Protein AF-A0A5R9GUA2-F1 (afdb_monomer_lite)

Radius of gyration: 36.14 Å; chains: 1; bounding box: 54×20×125 Å

Secondary structure (DSSP, 8-state):
-PPPP--PPP--------TTPPPTTGGGSS-HHHHHHHH---HHHHHHHHGGGHHHHHHHHHHHHHHHHHHHHHHHHHHHHHHHHHHHHHHHHH--

pLDDT: mean 76.46, std 16.64, range [36.31, 98.56]

Foldseek 3Di:
DDDDDPPDDPPPPPPPDDPPDDDPCCVVDPDVVRVCVVPNQDPVNVVVVCVVVVVVVVVVVVVVVVVVVVVVVVVVVVVVVVVVCCVPCVCVVPVD

Structure (mmCIF, N/CA/C/O backbone):
data_AF-A0A5R9GUA2-F1
#
_entry.id   AF-A0A5R9GUA2-F1
#
loop_
_atom_site.group_PDB
_atom_site.id
_atom_site.type_symbol
_atom_site.label_atom_id
_atom_site.label_alt_id
_atom_site.label_comp_id
_atom_site.label_asym_id
_atom_site.label_entity_id
_atom_site.label_seq_id
_atom_site.pdbx_PDB_ins_code
_atom_site.Cartn_x
_atom_site.Cartn_y
_atom_site.Cartn_z
_atom_site.occupancy
_atom_site.B_iso_or_equiv
_atom_site.auth_seq_id
_atom_site.auth_comp_id
_atom_site.auth_asym_id
_atom_site.auth_atom_id
_atom_site.pdbx_PDB_model_num
ATOM 1 N N . MET A 1 1 ? -28.760 7.705 87.024 1.00 36.31 1 MET A N 1
ATOM 2 C CA . MET A 1 1 ? -28.124 6.611 86.258 1.00 36.31 1 MET A CA 1
ATOM 3 C C . MET A 1 1 ? -28.752 6.577 84.873 1.00 36.31 1 MET A C 1
ATOM 5 O O . MET A 1 1 ? -29.858 6.080 84.716 1.00 36.31 1 MET A O 1
ATOM 9 N N . THR A 1 2 ? -28.106 7.224 83.908 1.00 39.94 2 THR A N 1
ATOM 10 C CA . THR A 1 2 ? -28.536 7.341 82.509 1.00 39.94 2 THR A CA 1
ATOM 11 C C . THR A 1 2 ? -28.056 6.120 81.723 1.00 39.94 2 THR A C 1
ATOM 13 O O . THR A 1 2 ? -26.879 5.772 81.776 1.00 39.94 2 THR A O 1
ATOM 16 N N . LYS A 1 3 ? -28.981 5.430 81.045 1.00 47.56 3 LYS A N 1
ATOM 17 C CA . LYS A 1 3 ? -28.691 4.264 80.198 1.00 47.56 3 LYS A CA 1
ATOM 18 C C . LYS A 1 3 ? -28.037 4.755 78.906 1.00 47.56 3 LYS A C 1
ATOM 20 O O . LYS A 1 3 ? -28.616 5.595 78.225 1.00 47.56 3 LYS A O 1
ATOM 25 N N . GLN A 1 4 ? -26.835 4.270 78.609 1.00 40.69 4 GLN A N 1
ATOM 26 C CA . GLN A 1 4 ? -26.152 4.565 77.354 1.00 40.69 4 GLN A CA 1
ATOM 27 C C . GLN A 1 4 ? -26.807 3.791 76.207 1.00 40.69 4 GLN A C 1
ATOM 29 O O . GLN A 1 4 ? -27.023 2.585 76.310 1.00 40.69 4 GLN A O 1
ATOM 34 N N . HIS A 1 5 ? -27.148 4.518 75.146 1.00 42.00 5 HIS A N 1
ATOM 35 C CA . HIS A 1 5 ? -27.586 3.982 73.865 1.00 42.00 5 HIS A CA 1
ATOM 36 C C . HIS A 1 5 ? -26.331 3.469 73.145 1.00 42.00 5 HIS A C 1
ATOM 38 O O . HIS A 1 5 ? -25.364 4.212 72.989 1.00 42.00 5 HIS A O 1
ATOM 44 N N . HIS A 1 6 ? -26.295 2.178 72.823 1.00 42.72 6 HIS A N 1
ATOM 45 C CA . HIS A 1 6 ? -25.179 1.563 72.112 1.00 42.72 6 HIS A CA 1
ATOM 46 C C . HIS A 1 6 ? -25.396 1.823 70.618 1.00 42.72 6 HIS A C 1
ATOM 48 O O . HIS A 1 6 ? -26.194 1.141 69.979 1.00 42.72 6 HIS A O 1
ATOM 54 N N . ASP A 1 7 ? -24.754 2.864 70.092 1.00 52.66 7 ASP A N 1
ATOM 55 C CA . ASP A 1 7 ? -24.750 3.167 68.662 1.00 52.66 7 ASP A CA 1
ATOM 56 C C . ASP A 1 7 ? -23.846 2.151 67.956 1.00 52.66 7 ASP A C 1
ATOM 58 O O . ASP A 1 7 ? -22.625 2.296 67.892 1.00 52.66 7 ASP A O 1
ATOM 62 N N . GLN A 1 8 ? -24.454 1.064 67.489 1.00 52.94 8 GLN A N 1
ATOM 63 C CA . GLN A 1 8 ? -23.793 0.067 66.658 1.00 52.94 8 GLN A CA 1
ATOM 64 C C . GLN A 1 8 ? -23.584 0.679 65.259 1.00 52.94 8 GLN A C 1
ATOM 66 O O . GLN A 1 8 ? -24.569 1.078 64.631 1.00 52.94 8 GLN A O 1
ATOM 71 N N . PRO A 1 9 ? -22.336 0.821 64.769 1.00 55.56 9 PRO A N 1
ATOM 72 C CA . PRO A 1 9 ? -22.089 1.366 63.439 1.00 55.56 9 PRO A CA 1
ATOM 73 C C . PRO A 1 9 ? -22.698 0.435 62.376 1.00 55.56 9 PRO A C 1
ATOM 75 O O . PRO A 1 9 ? -22.716 -0.781 62.584 1.00 55.56 9 PRO A O 1
ATOM 78 N N . PRO A 1 10 ? -23.215 0.981 61.259 1.00 58.06 10 PRO A N 1
ATOM 79 C CA . PRO A 1 10 ? -23.838 0.183 60.209 1.00 58.06 10 PRO A CA 1
ATOM 80 C C . PRO A 1 10 ? -22.847 -0.869 59.707 1.00 58.06 10 PRO A C 1
ATOM 82 O O . PRO A 1 10 ? -21.705 -0.540 59.380 1.00 58.06 10 PRO A O 1
ATOM 85 N N . GLU A 1 11 ? -23.277 -2.134 59.681 1.00 56.34 11 GLU A N 1
ATOM 86 C CA . GLU A 1 11 ? -22.507 -3.236 59.107 1.00 56.34 11 GLU A CA 1
ATOM 87 C C . GLU A 1 11 ? -22.164 -2.889 57.655 1.00 56.34 11 GLU A C 1
ATOM 89 O O . GLU A 1 11 ? -23.024 -2.858 56.776 1.00 56.34 11 GLU A O 1
ATOM 94 N N . MET A 1 12 ? -20.891 -2.578 57.412 1.00 50.88 12 MET A N 1
ATOM 95 C CA . MET A 1 12 ? -20.350 -2.458 56.067 1.00 50.88 12 MET A CA 1
ATOM 96 C C . MET A 1 12 ? -20.296 -3.872 55.504 1.00 50.88 12 MET A C 1
ATOM 98 O O . MET A 1 12 ? -19.420 -4.653 55.878 1.00 50.88 12 MET A O 1
ATOM 102 N N . SER A 1 13 ? -21.261 -4.220 54.653 1.00 56.59 13 SER A N 1
ATOM 103 C CA . SER A 1 13 ? -21.218 -5.465 53.893 1.00 56.59 13 SER A CA 1
ATOM 104 C C . SER A 1 13 ? -19.865 -5.536 53.190 1.00 56.59 13 SER A C 1
ATOM 106 O O . SER A 1 13 ? -19.519 -4.625 52.434 1.00 56.59 13 SER A O 1
ATOM 108 N N . SER A 1 14 ? -19.080 -6.574 53.474 1.00 55.50 14 SER A N 1
ATOM 109 C CA . SER A 1 14 ? -17.797 -6.812 52.825 1.00 55.50 14 SER A CA 1
ATOM 110 C C . SER A 1 14 ? -18.048 -7.079 51.346 1.00 55.50 14 SER A C 1
ATOM 112 O O . SER A 1 14 ? -18.354 -8.203 50.952 1.00 55.50 14 SER A O 1
ATOM 114 N N . VAL A 1 15 ? -17.975 -6.034 50.528 1.00 63.66 15 VAL A N 1
ATOM 115 C CA . VAL A 1 15 ? -17.916 -6.193 49.081 1.00 63.66 15 VAL A CA 1
ATOM 116 C C . VAL A 1 15 ? -16.542 -6.787 48.799 1.00 63.66 15 VAL A C 1
ATOM 118 O O . VAL A 1 15 ? -15.525 -6.107 48.945 1.00 63.66 15 VAL A O 1
ATOM 121 N N . GLU A 1 16 ? -16.497 -8.080 48.479 1.00 62.28 16 GLU A N 1
ATOM 122 C CA . GLU A 1 16 ? -15.303 -8.711 47.922 1.00 62.28 16 GLU A CA 1
ATOM 123 C C . GLU A 1 16 ? -15.045 -8.082 46.554 1.00 62.28 16 GLU A C 1
ATOM 125 O O . GLU A 1 16 ? -15.569 -8.512 45.532 1.00 62.28 16 GLU A O 1
ATOM 130 N N . HIS A 1 17 ? -14.267 -7.003 46.540 1.00 61.34 17 HIS A N 1
ATOM 131 C CA . HIS A 1 17 ? -13.845 -6.370 45.306 1.00 61.34 17 HIS A CA 1
ATOM 132 C C . HIS A 1 17 ? -12.753 -7.238 44.678 1.00 61.34 17 HIS A C 1
ATOM 134 O O . HIS A 1 17 ? -11.576 -7.143 45.033 1.00 61.34 17 HIS A O 1
ATOM 140 N N . GLN A 1 18 ? -13.143 -8.103 43.745 1.00 65.75 18 GLN A N 1
ATOM 141 C CA . GLN A 1 18 ? -12.187 -8.803 42.897 1.00 65.75 18 GLN A CA 1
ATOM 142 C C . GLN A 1 18 ? -11.647 -7.812 41.863 1.00 65.75 18 GLN A C 1
ATOM 144 O O . GLN A 1 18 ? -12.394 -7.060 41.238 1.00 65.75 18 GLN A O 1
ATOM 149 N N . TRP A 1 19 ? -10.324 -7.723 41.749 1.00 68.06 19 TRP A N 1
ATOM 150 C CA . TRP A 1 19 ? -9.692 -6.856 40.758 1.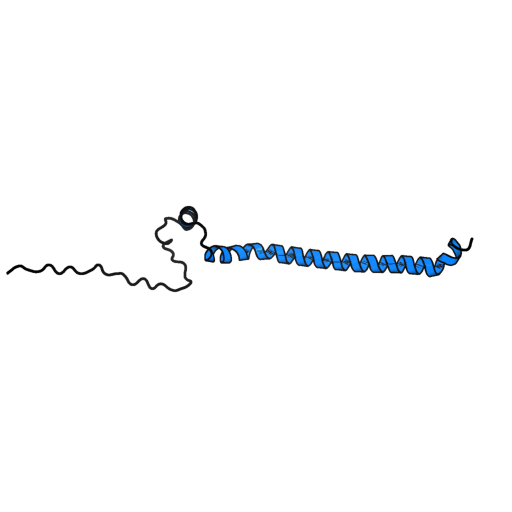00 68.06 19 TRP A CA 1
ATOM 151 C C . TRP A 1 19 ? -9.872 -7.462 39.364 1.00 68.06 19 TRP A C 1
ATOM 153 O O . TRP A 1 19 ? -9.513 -8.617 39.153 1.00 68.06 19 TRP A O 1
ATOM 163 N N . GLY A 1 20 ? -10.385 -6.671 38.418 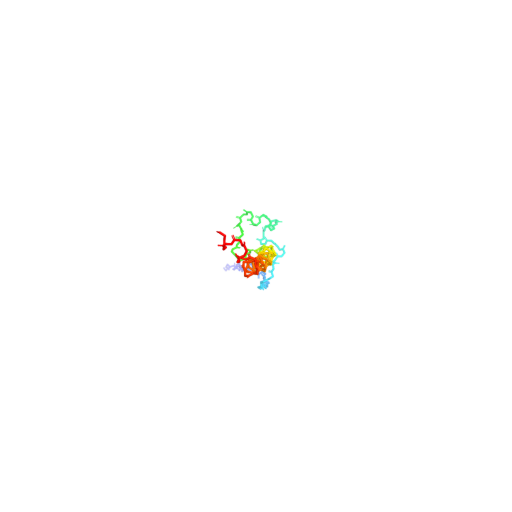1.00 65.12 20 GLY A N 1
ATOM 164 C CA . GLY A 1 20 ? -10.569 -7.079 37.019 1.00 65.12 20 GLY A CA 1
ATOM 165 C C . GLY A 1 20 ? -11.940 -7.671 36.680 1.00 65.12 20 GLY A C 1
ATOM 166 O O . GLY A 1 20 ? -12.181 -7.968 35.515 1.00 65.12 20 GLY A O 1
ATOM 167 N N . GLU A 1 21 ? -12.843 -7.810 37.652 1.00 64.31 21 GLU A N 1
ATOM 168 C CA . GLU A 1 21 ? -14.222 -8.242 37.408 1.00 64.31 21 GLU A CA 1
ATOM 169 C C . GLU A 1 21 ? -15.142 -7.019 37.371 1.00 64.31 21 GLU A C 1
ATOM 171 O O . GLU A 1 21 ? -15.132 -6.201 38.294 1.00 64.31 21 GLU A O 1
ATOM 176 N N . GLN A 1 22 ? -15.885 -6.852 36.272 1.00 69.62 22 GLN A N 1
ATOM 177 C CA . GLN A 1 22 ? -16.828 -5.747 36.129 1.00 69.62 22 GLN A CA 1
ATOM 178 C C . GLN A 1 22 ? -18.077 -6.058 36.964 1.00 69.62 22 GLN A C 1
ATOM 180 O O . GLN A 1 22 ? -18.731 -7.066 36.704 1.00 69.62 22 GLN A O 1
ATOM 185 N N . PRO A 1 23 ? -18.425 -5.226 37.958 1.00 70.88 23 PRO A N 1
ATOM 186 C CA . PRO A 1 23 ? -19.632 -5.429 38.743 1.00 70.88 23 PRO A CA 1
ATOM 187 C C . PRO A 1 23 ? -20.888 -5.281 37.875 1.00 70.88 23 PRO A C 1
ATOM 189 O O . PRO A 1 23 ? -21.049 -4.284 37.169 1.00 70.88 23 PRO A O 1
ATOM 192 N N . ASP A 1 24 ? -21.817 -6.231 37.991 1.00 73.62 24 ASP A N 1
ATOM 193 C CA . ASP A 1 24 ? -23.130 -6.175 37.325 1.00 73.62 24 ASP A CA 1
ATOM 194 C C . ASP A 1 24 ? -24.037 -5.054 37.873 1.00 73.62 24 ASP A C 1
ATOM 196 O O . ASP A 1 24 ? -25.108 -4.781 37.333 1.00 73.62 24 ASP A O 1
ATOM 200 N N . ASP A 1 25 ? -23.633 -4.395 38.963 1.00 74.31 25 ASP A N 1
ATOM 201 C CA . ASP A 1 25 ? -24.403 -3.346 39.635 1.00 74.31 25 ASP A CA 1
ATOM 202 C C . ASP A 1 25 ? -24.242 -1.949 39.005 1.00 74.31 25 ASP A C 1
ATOM 204 O O . ASP A 1 25 ? -24.728 -0.954 39.559 1.00 74.31 25 ASP A O 1
ATOM 208 N N . HIS A 1 26 ? -23.558 -1.868 37.855 1.00 74.44 26 HIS A N 1
ATOM 209 C CA . HIS A 1 26 ? -23.297 -0.642 37.098 1.00 74.44 26 HIS A CA 1
ATOM 210 C C . HIS A 1 26 ? -22.773 0.510 37.969 1.00 74.44 26 HIS A C 1
ATOM 212 O O . HIS A 1 26 ? -23.006 1.677 37.652 1.00 74.44 26 HIS A O 1
ATOM 218 N N . PHE A 1 27 ? -22.096 0.222 39.089 1.00 73.31 27 PHE A N 1
ATOM 219 C CA . PHE A 1 27 ? -21.593 1.217 40.044 1.00 73.31 27 PHE A CA 1
ATOM 220 C C . PHE A 1 27 ? -22.662 2.212 40.543 1.00 73.31 27 PHE A C 1
ATOM 222 O O . PHE A 1 27 ? -22.354 3.378 40.827 1.00 73.31 27 PHE A O 1
ATOM 229 N N . GLY A 1 28 ? -23.924 1.772 40.622 1.00 78.19 28 GLY A N 1
ATOM 230 C CA . GLY A 1 28 ? -25.063 2.591 41.046 1.00 78.19 28 GLY A CA 1
ATOM 231 C C . GLY A 1 28 ? -25.721 3.428 39.940 1.00 78.19 28 GLY A C 1
ATOM 232 O O . GLY A 1 28 ? -26.516 4.318 40.253 1.00 78.19 28 GLY A O 1
ATOM 233 N N . TYR A 1 29 ? -25.408 3.169 38.668 1.00 77.81 29 TYR A N 1
ATOM 234 C CA . TYR A 1 29 ? -26.110 3.738 37.509 1.00 77.81 29 TYR A CA 1
ATOM 235 C C . TYR A 1 29 ? -27.198 2.789 36.992 1.00 77.81 29 TYR A C 1
ATOM 237 O O . TYR A 1 29 ? -27.171 1.594 37.270 1.00 77.81 29 TYR A O 1
ATOM 245 N N . ALA A 1 30 ? -28.172 3.299 36.229 1.00 82.25 30 ALA A N 1
ATOM 246 C CA . ALA A 1 30 ? -29.202 2.439 35.642 1.00 82.25 30 ALA A CA 1
ATOM 247 C C . ALA A 1 30 ? -28.663 1.598 34.471 1.00 82.25 30 ALA A C 1
ATOM 249 O O . ALA A 1 30 ? -29.259 0.579 34.125 1.00 82.25 30 ALA A O 1
ATOM 250 N N . SER A 1 31 ? -27.561 2.034 33.852 1.00 82.69 31 SER A N 1
ATOM 251 C CA . SER A 1 31 ? -26.851 1.311 32.797 1.00 82.69 31 SER A CA 1
ATOM 252 C C . SER A 1 31 ? -25.402 1.788 32.647 1.00 82.69 31 SER A C 1
ATOM 254 O O . SER A 1 31 ? -25.055 2.913 33.025 1.00 82.69 31 SER A O 1
ATOM 256 N N . GLU A 1 32 ? -24.565 0.962 32.010 1.00 78.88 32 GLU A N 1
ATOM 257 C CA . GLU A 1 32 ? -23.207 1.352 31.596 1.00 78.88 32 GLU A CA 1
ATOM 258 C C . GLU A 1 32 ? -23.198 2.592 30.690 1.00 78.88 32 GLU A C 1
ATOM 260 O O . GLU A 1 32 ? -22.306 3.432 30.791 1.00 78.88 32 GLU A O 1
ATOM 265 N N . ASP A 1 33 ? -24.204 2.748 29.829 1.00 79.19 33 ASP A N 1
ATOM 266 C CA . ASP A 1 33 ? -24.296 3.899 28.927 1.00 79.19 33 ASP A CA 1
ATOM 267 C C . ASP A 1 33 ? -24.580 5.197 29.690 1.00 79.19 33 ASP A C 1
ATOM 269 O O . ASP A 1 33 ? -24.002 6.241 29.382 1.00 79.19 33 ASP A O 1
ATOM 273 N N . GLU A 1 34 ? -25.417 5.140 30.731 1.00 81.00 34 GLU A N 1
ATOM 274 C CA . GLU A 1 34 ? -25.644 6.280 31.620 1.00 81.00 34 GLU A CA 1
ATOM 275 C C . GLU A 1 34 ? -24.367 6.640 32.393 1.00 81.00 34 GLU A C 1
ATOM 277 O O . GLU A 1 34 ? -24.032 7.824 32.523 1.00 81.00 34 GLU A O 1
ATOM 282 N N . ARG A 1 35 ? -23.624 5.628 32.866 1.00 83.94 35 ARG A N 1
ATOM 283 C CA . ARG A 1 35 ? -22.332 5.816 33.537 1.00 83.94 35 ARG A CA 1
ATOM 284 C C . ARG A 1 35 ? -21.337 6.517 32.615 1.00 83.94 35 ARG A C 1
ATOM 286 O O . ARG A 1 35 ? -20.787 7.547 33.008 1.00 83.94 35 ARG A O 1
ATOM 293 N N . ARG A 1 36 ? -21.151 6.020 31.387 1.00 80.00 36 ARG A N 1
ATOM 294 C CA . ARG A 1 36 ? -20.253 6.618 30.381 1.00 80.00 36 ARG A CA 1
ATOM 295 C C . ARG A 1 36 ? -20.677 8.028 29.995 1.00 80.00 36 ARG A C 1
ATOM 297 O O . ARG A 1 36 ? -19.828 8.901 29.863 1.00 80.00 36 ARG A O 1
ATOM 304 N N . ALA A 1 37 ? -21.976 8.286 29.860 1.00 80.25 37 ALA A N 1
ATOM 305 C CA . ALA A 1 37 ? -22.472 9.621 29.534 1.00 80.25 37 ALA A CA 1
ATOM 306 C C . ALA A 1 37 ? -22.218 10.636 30.664 1.00 80.25 37 ALA A C 1
ATOM 308 O O . ALA A 1 37 ? -21.964 11.808 30.391 1.00 80.25 37 ALA A O 1
ATOM 309 N N . LYS A 1 38 ? -22.282 10.202 31.931 1.00 80.75 38 LYS A N 1
ATOM 310 C CA . LYS A 1 38 ? -22.088 11.076 33.100 1.00 80.75 38 LYS A CA 1
ATOM 311 C C . LYS A 1 38 ? -20.628 11.230 33.529 1.00 80.75 38 LYS A C 1
ATOM 313 O O . LYS A 1 38 ? -20.256 12.319 33.958 1.00 80.75 38 LYS A O 1
ATOM 318 N N . ARG A 1 39 ? -19.823 10.164 33.469 1.00 78.00 39 ARG A N 1
ATOM 319 C CA . ARG A 1 39 ? -18.414 10.156 33.914 1.00 78.00 39 ARG A CA 1
ATOM 320 C C . ARG A 1 39 ? -17.399 10.225 32.774 1.00 78.00 39 ARG A C 1
ATOM 322 O O . ARG A 1 39 ? -16.246 10.549 33.033 1.00 78.00 39 ARG A O 1
ATOM 329 N N . GLY A 1 40 ? -17.818 9.986 31.534 1.00 73.81 40 GLY A N 1
ATOM 330 C CA . GLY A 1 40 ? -16.907 9.789 30.411 1.00 73.81 40 GLY A CA 1
ATOM 331 C C . GLY A 1 40 ? -16.320 8.377 30.387 1.00 73.81 40 GLY A C 1
ATOM 332 O O . GLY A 1 40 ? -16.631 7.538 31.233 1.00 73.81 40 GLY A O 1
ATOM 333 N N . LEU A 1 41 ? -15.485 8.119 29.381 1.00 75.38 41 LEU A N 1
ATOM 334 C CA . LEU A 1 41 ? -14.695 6.896 29.281 1.00 75.38 41 LEU A CA 1
ATOM 335 C C . LEU A 1 41 ? -13.425 7.086 30.117 1.00 75.38 41 LEU A C 1
ATOM 337 O O . LEU A 1 41 ? -12.659 8.010 29.848 1.00 75.38 41 LEU A O 1
ATOM 341 N N . GLU A 1 42 ? -13.221 6.260 31.143 1.00 72.25 42 GLU A N 1
ATOM 342 C CA . GLU A 1 42 ? -11.975 6.300 31.916 1.00 72.25 42 GLU A CA 1
ATOM 343 C C . GLU A 1 42 ? -10.804 5.815 31.044 1.00 72.25 42 GLU A C 1
ATOM 345 O O . GLU A 1 42 ? -10.985 4.939 30.197 1.00 72.25 42 GLU A O 1
ATOM 350 N N . ASP A 1 43 ? -9.599 6.362 31.250 1.00 70.12 43 ASP A N 1
ATOM 351 C CA . ASP A 1 43 ? -8.408 6.074 30.424 1.00 70.12 43 ASP A CA 1
ATOM 352 C C . ASP A 1 43 ? -8.124 4.570 30.270 1.00 70.12 43 ASP A C 1
ATOM 354 O O . ASP A 1 43 ? -7.657 4.123 29.224 1.00 70.12 43 ASP A O 1
ATOM 358 N N . TRP A 1 44 ? -8.453 3.769 31.283 1.00 72.00 44 TRP A N 1
ATOM 359 C CA . TRP A 1 44 ? -8.318 2.314 31.235 1.00 72.00 44 TRP A CA 1
ATOM 360 C C . TRP A 1 44 ? -9.372 1.633 30.352 1.00 72.00 44 TRP A C 1
ATOM 362 O O . TRP A 1 44 ? -9.045 0.708 29.615 1.00 72.00 44 TRP A O 1
ATOM 372 N N . GLU A 1 45 ? -10.614 2.120 30.354 1.00 69.62 45 GLU A N 1
ATOM 373 C CA . GLU A 1 45 ? -11.695 1.600 29.503 1.00 69.62 45 GLU A CA 1
ATOM 374 C C . GLU A 1 45 ? -11.473 1.974 28.023 1.00 69.62 45 GLU A C 1
ATOM 376 O O . GLU A 1 45 ? -11.874 1.247 27.114 1.00 69.62 45 GLU A O 1
ATOM 381 N N . MET A 1 46 ? -10.769 3.082 27.772 1.00 71.12 46 MET A N 1
ATOM 382 C CA . MET A 1 46 ? -10.362 3.511 26.433 1.00 71.12 46 MET A CA 1
ATOM 383 C C . MET A 1 46 ? -9.390 2.530 25.771 1.00 71.12 46 MET A C 1
ATOM 385 O O . MET A 1 46 ? -9.538 2.231 24.587 1.00 71.12 46 MET A O 1
ATOM 389 N N . VAL A 1 47 ? -8.424 2.001 26.526 1.00 69.88 47 VAL A N 1
ATOM 390 C CA . VAL A 1 47 ? -7.447 1.024 26.018 1.00 69.88 47 VAL A CA 1
ATOM 391 C C . VAL A 1 47 ? -8.130 -0.284 25.609 1.00 69.88 47 VAL A C 1
ATOM 393 O O . VAL A 1 47 ? -7.821 -0.821 24.547 1.00 69.88 47 VAL A O 1
ATOM 396 N N . GLU A 1 48 ? -9.095 -0.761 26.398 1.00 68.06 48 GLU A N 1
ATOM 397 C CA . GLU A 1 48 ? -9.847 -1.992 26.115 1.00 68.06 48 GLU A CA 1
ATOM 398 C C . GLU A 1 48 ? -10.630 -1.880 24.790 1.00 68.06 48 GLU A C 1
ATOM 400 O O . GLU A 1 48 ? -10.599 -2.780 23.944 1.00 68.06 48 GLU A O 1
ATOM 405 N N . GLN A 1 49 ? -11.261 -0.722 24.557 1.00 66.94 49 GLN A N 1
ATOM 406 C CA . GLN A 1 49 ? -12.043 -0.450 23.345 1.00 66.94 49 GLN A CA 1
ATOM 407 C C . GLN A 1 49 ? -11.184 -0.177 22.097 1.00 66.94 49 GLN A C 1
ATOM 409 O O . GLN A 1 49 ? -11.662 -0.342 20.974 1.00 66.94 49 GLN A O 1
ATOM 414 N N . MET A 1 50 ? -9.908 0.201 22.243 1.00 63.09 50 MET A N 1
ATOM 415 C CA . MET A 1 50 ? -9.013 0.412 21.093 1.00 63.09 50 MET A CA 1
ATOM 416 C C . MET A 1 50 ? -8.679 -0.883 20.336 1.00 63.09 50 MET A C 1
ATOM 418 O O . MET A 1 50 ? -8.319 -0.813 19.157 1.00 63.09 50 MET A O 1
ATOM 422 N N . SER A 1 51 ? -8.830 -2.051 20.967 1.00 60.81 51 SER A N 1
ATOM 423 C CA . SER A 1 51 ? -8.537 -3.356 20.354 1.00 60.81 51 SER A CA 1
ATOM 424 C C . SER A 1 51 ? -9.379 -3.642 19.098 1.00 60.81 51 SER A C 1
ATOM 426 O O . SER A 1 51 ? -8.895 -4.262 18.147 1.00 60.81 51 SER A O 1
ATOM 428 N N . GLU A 1 52 ? -10.602 -3.108 19.010 1.00 60.56 52 GLU A N 1
ATOM 429 C CA . GLU A 1 52 ? -11.470 -3.282 17.837 1.00 60.56 52 GLU A CA 1
ATOM 430 C C . GLU A 1 52 ? -10.913 -2.592 16.575 1.00 60.56 52 GLU A C 1
ATOM 432 O O . GLU A 1 52 ? -11.145 -3.040 15.446 1.00 60.56 52 GLU A O 1
ATOM 437 N N . HIS A 1 53 ? -10.119 -1.528 16.743 1.00 60.34 53 HIS A N 1
ATOM 438 C CA . HIS A 1 53 ? -9.545 -0.755 15.637 1.00 60.34 53 HIS A CA 1
ATOM 439 C C . HIS A 1 53 ? -8.281 -1.379 15.021 1.00 60.34 53 HIS A C 1
ATOM 441 O O . HIS A 1 53 ? -7.837 -0.960 13.948 1.00 60.34 53 HIS A O 1
ATOM 447 N N . GLU A 1 54 ? -7.708 -2.405 15.651 1.00 62.31 54 GLU A N 1
ATOM 448 C CA . GLU A 1 54 ? -6.444 -3.018 15.229 1.00 62.31 54 GLU A CA 1
ATOM 449 C C . GLU A 1 54 ? -6.583 -3.849 13.937 1.00 62.31 54 GLU A C 1
ATOM 451 O O . GLU A 1 54 ? -5.673 -3.911 13.099 1.00 62.31 54 GLU A O 1
ATOM 456 N N . SER A 1 55 ? -7.762 -4.440 13.717 1.00 63.41 55 SER A N 1
ATOM 457 C CA . SER A 1 55 ? -8.016 -5.366 12.604 1.00 63.41 55 SER A CA 1
ATOM 458 C C . SER A 1 55 ? -7.789 -4.733 11.221 1.00 63.41 55 SER A C 1
ATOM 460 O O . SER A 1 55 ? -7.151 -5.343 10.352 1.00 63.41 55 SER A O 1
ATOM 462 N N . ASN A 1 56 ? -8.216 -3.480 11.032 1.00 74.50 56 ASN A N 1
ATOM 463 C CA . ASN A 1 56 ? -8.088 -2.753 9.765 1.00 74.50 56 ASN A CA 1
ATOM 464 C C . ASN A 1 56 ? -6.642 -2.351 9.444 1.00 74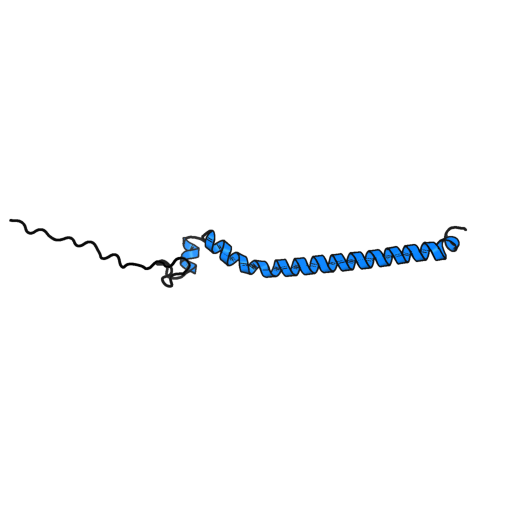.50 56 ASN A C 1
ATOM 466 O O . ASN A 1 56 ? -6.242 -2.352 8.274 1.00 74.50 56 ASN A O 1
ATOM 470 N N . LEU A 1 57 ? -5.828 -2.065 10.464 1.00 81.44 57 LEU A N 1
ATOM 471 C CA . LEU A 1 57 ? -4.440 -1.639 10.278 1.00 81.44 57 LEU A CA 1
ATOM 472 C C . LEU A 1 57 ? -3.591 -2.767 9.671 1.00 81.44 57 LEU A C 1
ATOM 474 O O . LEU A 1 57 ? -2.829 -2.559 8.723 1.00 81.44 57 LEU A O 1
ATOM 478 N N . SER A 1 58 ? -3.784 -3.995 10.163 1.00 84.44 58 SER A N 1
ATOM 479 C CA . SER A 1 58 ? -3.072 -5.181 9.674 1.00 84.44 58 SER A CA 1
ATOM 480 C C . SER A 1 58 ? -3.393 -5.513 8.207 1.00 84.44 58 SER A C 1
ATOM 482 O O . SER A 1 58 ? -2.540 -6.002 7.461 1.00 84.44 58 SER A O 1
ATOM 484 N N . ALA A 1 59 ? -4.632 -5.272 7.769 1.00 88.88 59 ALA A N 1
ATOM 485 C CA . ALA A 1 59 ? -5.067 -5.514 6.397 1.00 88.88 59 ALA A CA 1
ATOM 486 C C . ALA A 1 59 ? -4.489 -4.466 5.435 1.00 88.88 59 ALA A C 1
ATOM 488 O O . ALA A 1 59 ? -3.986 -4.813 4.360 1.00 88.88 59 ALA A O 1
ATOM 489 N N . TRP A 1 60 ? -4.490 -3.197 5.848 1.00 92.06 60 TRP A N 1
ATOM 490 C CA . TRP A 1 60 ? -3.902 -2.107 5.074 1.00 92.06 60 TRP A CA 1
ATOM 491 C C . TRP A 1 60 ? -2.395 -2.305 4.867 1.00 92.06 60 TRP A C 1
ATOM 493 O O . TRP A 1 60 ? -1.918 -2.239 3.733 1.00 92.06 60 TRP A O 1
ATOM 503 N N . LEU A 1 61 ? -1.661 -2.663 5.928 1.00 92.56 61 LEU A N 1
ATOM 504 C CA . LEU A 1 61 ? -0.221 -2.935 5.853 1.00 92.56 61 LEU A CA 1
ATOM 505 C C . LEU A 1 61 ? 0.105 -4.082 4.891 1.00 92.56 61 LEU A C 1
ATOM 507 O O . LEU A 1 61 ? 0.972 -3.937 4.028 1.00 92.56 61 LEU A O 1
ATOM 511 N N . ARG A 1 62 ? -0.614 -5.208 4.989 1.00 93.75 62 ARG A N 1
ATOM 512 C CA . ARG A 1 62 ? -0.426 -6.350 4.075 1.00 93.75 62 ARG A CA 1
ATOM 513 C C . ARG A 1 62 ? -0.641 -5.950 2.617 1.00 93.75 62 ARG A C 1
ATOM 515 O O . ARG A 1 62 ? 0.146 -6.333 1.752 1.00 93.75 62 ARG A O 1
ATOM 522 N N . THR A 1 63 ? -1.666 -5.142 2.358 1.00 95.88 63 THR A N 1
ATOM 523 C CA . THR A 1 63 ? -1.981 -4.650 1.012 1.00 95.88 63 THR A CA 1
ATOM 524 C C . THR A 1 63 ? -0.888 -3.721 0.485 1.00 95.88 63 THR A C 1
ATOM 526 O O . THR A 1 63 ? -0.428 -3.893 -0.643 1.00 95.88 63 THR A O 1
ATOM 529 N N . ALA A 1 64 ? -0.418 -2.779 1.307 1.00 96.50 64 ALA A N 1
ATOM 530 C CA . ALA A 1 64 ? 0.629 -1.833 0.930 1.00 96.50 64 ALA A CA 1
ATOM 531 C C . ALA A 1 64 ? 1.957 -2.536 0.596 1.00 96.50 64 ALA A C 1
ATOM 533 O O . ALA A 1 64 ? 2.576 -2.251 -0.434 1.00 96.50 64 ALA A O 1
ATOM 534 N N . VAL A 1 65 ? 2.374 -3.497 1.425 1.00 97.38 65 VAL A N 1
ATOM 535 C CA . VAL A 1 65 ? 3.600 -4.278 1.196 1.00 97.38 65 VAL A CA 1
ATOM 536 C C . VAL A 1 65 ? 3.480 -5.114 -0.078 1.00 97.38 65 VAL A C 1
ATOM 538 O O . VAL A 1 65 ? 4.394 -5.107 -0.904 1.00 97.38 65 VAL A O 1
ATOM 541 N N . GLY A 1 66 ? 2.339 -5.785 -0.273 1.00 97.81 66 GLY A N 1
ATOM 542 C CA . GLY A 1 66 ? 2.076 -6.580 -1.471 1.00 97.81 66 GLY A CA 1
ATOM 543 C C . GLY A 1 66 ? 2.131 -5.744 -2.750 1.00 97.81 66 GLY A C 1
ATOM 544 O O . GLY A 1 66 ? 2.843 -6.099 -3.689 1.00 97.81 66 GLY A O 1
ATOM 545 N N . ALA A 1 67 ? 1.450 -4.595 -2.767 1.00 97.94 67 ALA A N 1
ATOM 546 C CA . ALA A 1 67 ? 1.456 -3.682 -3.908 1.00 97.94 67 ALA A CA 1
ATOM 547 C C . ALA A 1 67 ? 2.868 -3.163 -4.225 1.00 97.94 67 ALA A C 1
ATOM 549 O O . ALA A 1 67 ? 3.275 -3.134 -5.388 1.00 97.94 67 ALA A O 1
ATOM 550 N N . THR A 1 68 ? 3.641 -2.816 -3.193 1.00 98.25 68 THR A N 1
ATOM 551 C CA . THR A 1 68 ? 5.020 -2.332 -3.351 1.00 98.25 68 THR A CA 1
ATOM 552 C C . THR A 1 68 ? 5.927 -3.410 -3.948 1.00 98.25 68 THR A C 1
ATOM 554 O O . THR A 1 68 ? 6.667 -3.137 -4.891 1.00 98.25 68 THR A O 1
ATOM 557 N N . MET A 1 69 ? 5.837 -4.651 -3.458 1.00 98.38 69 MET A N 1
ATOM 558 C CA . MET A 1 69 ? 6.613 -5.782 -3.983 1.00 98.38 69 MET A CA 1
ATOM 559 C C . MET A 1 69 ? 6.302 -6.061 -5.455 1.00 98.38 69 MET A C 1
ATOM 561 O O . MET A 1 69 ? 7.220 -6.202 -6.263 1.00 98.38 69 MET A O 1
ATOM 565 N N . VAL A 1 70 ? 5.019 -6.078 -5.826 1.00 98.38 70 VAL A N 1
ATOM 566 C CA . VAL A 1 70 ? 4.606 -6.254 -7.226 1.00 98.38 70 VAL A CA 1
ATOM 567 C C . VAL A 1 70 ? 5.139 -5.114 -8.095 1.00 98.38 70 VAL A C 1
ATOM 569 O O . VAL A 1 70 ? 5.697 -5.372 -9.161 1.00 98.38 70 VAL A O 1
ATOM 572 N N . GLY 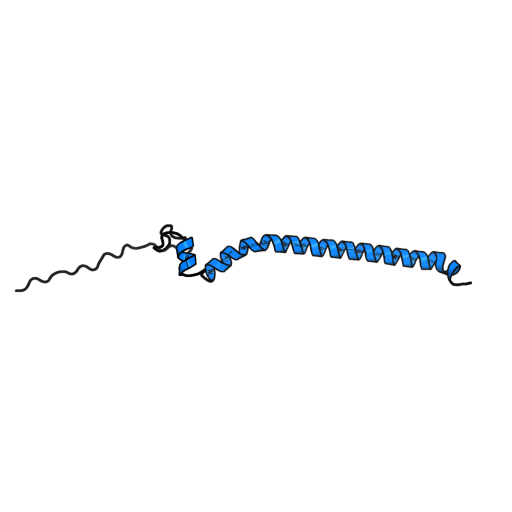A 1 71 ? 5.039 -3.867 -7.627 1.00 98.50 71 GLY A N 1
ATOM 573 C CA . GLY A 1 71 ? 5.570 -2.702 -8.336 1.00 98.50 71 GLY A CA 1
ATOM 574 C C . GLY A 1 71 ? 7.073 -2.802 -8.608 1.00 98.50 71 GLY A C 1
ATOM 575 O O . GLY A 1 71 ? 7.508 -2.546 -9.731 1.00 98.50 71 GLY A O 1
ATOM 576 N N . ILE A 1 72 ? 7.860 -3.243 -7.622 1.00 98.56 72 ILE A N 1
ATOM 577 C CA . ILE A 1 72 ? 9.309 -3.450 -7.773 1.00 98.56 72 ILE A CA 1
ATOM 578 C C . ILE A 1 72 ? 9.602 -4.521 -8.830 1.00 98.56 72 ILE A C 1
ATOM 580 O O . ILE A 1 72 ? 10.437 -4.302 -9.706 1.00 98.56 72 ILE A O 1
ATOM 584 N N . VAL A 1 73 ? 8.905 -5.660 -8.788 1.00 98.50 73 VAL A N 1
ATOM 585 C CA . VAL A 1 73 ? 9.110 -6.746 -9.762 1.00 98.50 73 VAL A CA 1
ATOM 586 C C . VAL A 1 73 ? 8.788 -6.277 -11.180 1.00 98.50 73 VAL A C 1
ATOM 588 O O . VAL A 1 73 ? 9.582 -6.500 -12.096 1.00 98.50 73 VAL A O 1
ATOM 591 N N . VAL A 1 74 ? 7.664 -5.580 -11.363 1.00 98.44 74 VAL A N 1
ATOM 592 C CA . VAL A 1 74 ? 7.268 -5.021 -12.663 1.00 98.44 74 VAL A CA 1
ATOM 593 C C . VAL A 1 74 ? 8.304 -4.013 -13.160 1.00 98.44 74 VAL A C 1
ATOM 595 O O . VAL A 1 74 ? 8.704 -4.068 -14.322 1.00 98.44 74 VAL A O 1
ATOM 598 N N . PHE A 1 75 ? 8.789 -3.130 -12.286 1.00 98.44 75 PHE A N 1
ATOM 599 C CA . PHE A 1 75 ? 9.821 -2.159 -12.638 1.00 98.44 75 PHE A CA 1
ATOM 600 C C . PHE A 1 75 ? 11.116 -2.838 -13.100 1.00 98.44 75 PHE A C 1
ATOM 602 O O . PHE A 1 75 ? 11.658 -2.476 -14.143 1.00 98.44 75 PHE A O 1
ATOM 609 N N . ILE A 1 76 ? 11.582 -3.860 -12.373 1.00 98.44 76 ILE A N 1
ATOM 610 C CA . ILE A 1 76 ? 12.781 -4.626 -12.741 1.00 98.44 76 ILE A CA 1
ATOM 611 C C . ILE A 1 76 ? 12.590 -5.313 -14.098 1.00 98.44 76 ILE A C 1
ATOM 613 O O . ILE A 1 76 ? 13.485 -5.248 -14.940 1.00 98.44 76 ILE A O 1
ATOM 617 N N . MET A 1 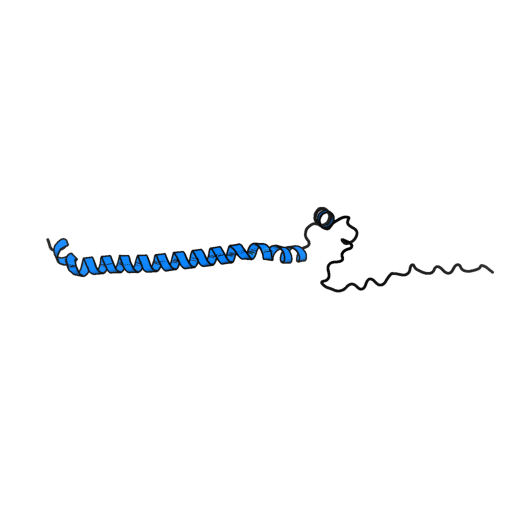77 ? 11.430 -5.931 -14.345 1.00 98.12 77 MET A N 1
ATOM 618 C CA . MET A 1 77 ? 11.139 -6.568 -15.634 1.00 98.12 77 MET A CA 1
ATOM 619 C C . MET A 1 77 ? 11.154 -5.568 -16.793 1.00 98.12 77 MET A C 1
ATOM 621 O O . MET A 1 77 ? 11.743 -5.853 -17.835 1.00 98.12 77 MET A O 1
ATOM 625 N N . LEU A 1 78 ? 10.551 -4.389 -16.618 1.00 98.19 78 LEU A N 1
ATOM 626 C CA . LEU A 1 78 ? 10.553 -3.344 -17.643 1.00 98.19 78 LEU A CA 1
ATOM 627 C C . LEU A 1 78 ? 11.964 -2.807 -17.889 1.00 98.19 78 LEU A C 1
ATOM 629 O O . LEU A 1 78 ? 12.379 -2.694 -19.041 1.00 98.19 78 LEU A O 1
ATOM 633 N N . ALA A 1 79 ? 12.722 -2.533 -16.825 1.00 97.75 79 ALA A N 1
ATOM 634 C CA . ALA A 1 79 ? 14.106 -2.085 -16.930 1.00 97.75 79 ALA A CA 1
ATOM 635 C C . ALA A 1 79 ? 14.973 -3.115 -17.670 1.00 97.75 79 ALA A C 1
ATOM 6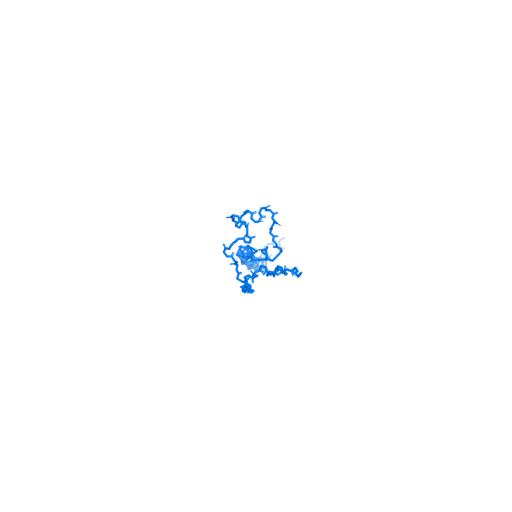37 O O . ALA A 1 79 ? 15.735 -2.751 -18.566 1.00 97.75 79 ALA A O 1
ATOM 638 N N . TYR A 1 80 ? 14.812 -4.402 -17.353 1.00 97.62 80 TYR A N 1
ATOM 639 C CA . TYR A 1 80 ? 15.509 -5.482 -18.046 1.00 97.62 80 TYR A CA 1
ATOM 640 C C . TYR A 1 80 ? 15.088 -5.593 -19.516 1.00 97.62 80 TYR A C 1
ATOM 642 O O . TYR A 1 80 ? 15.942 -5.758 -20.385 1.00 97.62 80 TYR A O 1
ATOM 650 N N . GLY A 1 81 ? 13.796 -5.447 -19.818 1.00 96.25 81 GLY A N 1
ATOM 651 C CA . GLY A 1 81 ? 13.287 -5.444 -21.191 1.00 96.25 81 GLY A CA 1
ATOM 652 C C . GLY A 1 81 ? 13.869 -4.305 -22.030 1.00 96.25 81 GLY A C 1
ATOM 653 O O . GLY A 1 81 ? 14.333 -4.535 -23.147 1.00 96.25 81 GLY A O 1
ATOM 654 N N . VAL A 1 82 ? 13.923 -3.092 -21.472 1.00 95.81 82 VAL A N 1
ATOM 655 C CA . VAL A 1 82 ? 14.561 -1.933 -22.116 1.00 95.81 82 VAL A CA 1
ATOM 656 C C . VAL A 1 82 ? 16.057 -2.174 -22.309 1.00 95.81 82 VAL A C 1
ATOM 658 O O . VAL A 1 82 ? 16.576 -1.945 -23.399 1.00 95.81 82 VAL A O 1
ATOM 661 N N . TYR A 1 83 ? 16.748 -2.679 -21.284 1.00 96.12 83 TYR A N 1
ATOM 662 C CA . TYR A 1 83 ? 18.167 -3.021 -21.370 1.00 96.12 83 TYR A CA 1
ATOM 663 C C . TYR A 1 83 ? 18.445 -4.040 -22.484 1.00 96.12 83 TYR A C 1
ATOM 665 O O . TYR A 1 83 ? 19.322 -3.820 -23.321 1.00 96.12 83 TYR A O 1
ATOM 673 N N . TYR A 1 84 ? 17.669 -5.124 -22.538 1.00 95.50 84 TYR A N 1
ATOM 674 C CA . TYR A 1 84 ? 17.796 -6.158 -23.561 1.00 95.50 84 TYR A CA 1
ATOM 675 C C . TYR A 1 84 ? 17.555 -5.596 -24.967 1.00 95.50 84 TYR A C 1
ATOM 677 O O . TYR A 1 84 ? 18.335 -5.854 -25.885 1.00 95.50 84 TYR A O 1
ATOM 685 N N . PHE A 1 85 ? 16.511 -4.778 -25.127 1.00 93.12 85 PHE A N 1
ATOM 686 C CA . PHE A 1 85 ? 16.198 -4.124 -26.394 1.00 93.12 85 PHE A CA 1
ATOM 687 C C . PHE A 1 85 ? 17.342 -3.220 -26.872 1.00 93.12 85 PHE A C 1
ATOM 689 O O . PHE A 1 85 ? 17.768 -3.324 -28.022 1.00 93.12 85 PHE A O 1
ATOM 696 N N . LEU A 1 86 ? 17.879 -2.373 -25.989 1.00 93.00 86 LEU A N 1
ATOM 697 C CA . LEU A 1 86 ? 18.995 -1.481 -26.310 1.00 93.00 86 LEU A CA 1
ATOM 698 C C . LEU A 1 86 ? 20.264 -2.257 -26.673 1.00 93.00 86 LEU A C 1
ATOM 700 O O . LEU A 1 86 ? 20.937 -1.902 -27.635 1.00 93.00 86 LEU A O 1
ATOM 704 N N . MET A 1 87 ? 20.578 -3.331 -25.949 1.00 90.44 87 MET A N 1
ATOM 705 C CA . MET A 1 87 ? 21.761 -4.146 -26.237 1.00 90.44 87 MET A CA 1
ATOM 706 C C . MET A 1 87 ? 21.655 -4.891 -27.569 1.00 90.44 87 MET A C 1
ATOM 708 O O . MET A 1 87 ? 22.650 -5.011 -28.278 1.00 90.44 87 MET A O 1
ATOM 712 N N . HIS A 1 88 ? 20.472 -5.398 -27.917 1.00 89.44 88 HIS A N 1
ATOM 713 C CA . HIS A 1 88 ? 20.312 -6.221 -29.114 1.00 89.44 88 HIS A CA 1
ATOM 714 C C . HIS A 1 88 ? 20.042 -5.399 -30.379 1.00 89.44 88 HIS A C 1
ATOM 716 O O . HIS A 1 88 ? 20.584 -5.693 -31.441 1.00 89.44 88 HIS A O 1
ATOM 722 N N . PHE A 1 89 ? 19.220 -4.355 -30.275 1.00 87.69 89 PHE A N 1
ATOM 723 C CA . PHE A 1 89 ? 18.776 -3.565 -31.423 1.00 87.69 89 PHE A CA 1
ATOM 724 C C . PHE A 1 89 ? 19.349 -2.146 -31.442 1.00 87.69 89 PHE A C 1
ATOM 726 O O . PHE A 1 89 ? 19.240 -1.465 -32.459 1.00 87.69 89 PHE A O 1
ATOM 733 N N . GLY A 1 90 ? 19.984 -1.680 -30.364 1.00 81.50 90 GLY A N 1
ATOM 734 C CA . GLY A 1 90 ? 20.470 -0.301 -30.269 1.00 81.50 90 GLY A CA 1
ATOM 735 C C . GLY A 1 90 ? 21.465 0.070 -31.368 1.00 81.50 90 GLY A C 1
ATOM 736 O O . GLY A 1 90 ? 21.383 1.164 -31.920 1.00 81.50 90 GLY A O 1
ATOM 737 N N . SER A 1 91 ? 22.336 -0.853 -31.780 1.00 78.06 91 SER A N 1
ATOM 738 C CA . SER A 1 91 ? 23.269 -0.615 -32.890 1.00 78.06 91 SER A CA 1
ATOM 739 C C . SER A 1 91 ? 22.565 -0.363 -34.231 1.00 78.06 91 SER A C 1
ATOM 741 O O . SER A 1 91 ? 23.080 0.390 -35.052 1.00 78.06 91 SER A O 1
ATOM 743 N N . HIS A 1 92 ? 21.373 -0.928 -34.447 1.00 78.00 92 HIS A N 1
ATOM 744 C CA . HIS A 1 92 ? 20.571 -0.708 -35.654 1.00 78.00 92 HIS A CA 1
ATOM 745 C C . HIS A 1 92 ? 19.830 0.636 -35.659 1.00 78.00 92 HIS A C 1
ATOM 747 O O . HIS A 1 92 ? 19.561 1.174 -36.732 1.00 78.00 92 HIS A O 1
ATOM 753 N N . PHE A 1 93 ? 19.493 1.176 -34.485 1.00 73.56 93 PHE A N 1
ATOM 754 C CA . PHE A 1 93 ? 18.731 2.423 -34.356 1.00 73.56 93 PHE A CA 1
ATOM 755 C C . PHE A 1 93 ? 19.609 3.666 -34.170 1.00 73.56 93 PHE A C 1
ATOM 757 O O . PHE A 1 93 ? 19.234 4.735 -34.643 1.00 73.56 93 PHE A O 1
ATOM 764 N N . PHE A 1 94 ? 20.764 3.542 -33.510 1.00 76.25 94 PHE A N 1
ATOM 765 C CA . PHE A 1 94 ? 21.594 4.690 -33.118 1.00 76.25 94 PHE A CA 1
ATOM 766 C C . PHE A 1 94 ? 22.863 4.885 -33.964 1.00 76.25 94 PHE A C 1
ATOM 768 O O . PHE A 1 94 ? 23.567 5.867 -33.758 1.00 76.25 94 PHE A O 1
ATOM 775 N N . ASN A 1 95 ? 23.166 3.985 -34.907 1.00 68.94 95 ASN A N 1
ATOM 776 C CA . ASN A 1 95 ? 24.379 4.045 -35.737 1.00 68.94 95 ASN A CA 1
ATOM 777 C C . ASN A 1 95 ? 24.101 4.478 -37.194 1.00 68.94 95 ASN A C 1
ATOM 779 O O . ASN A 1 95 ? 24.762 4.002 -38.119 1.00 68.94 95 ASN A O 1
ATOM 783 N N . ARG A 1 96 ? 23.083 5.322 -37.401 1.00 58.34 96 ARG A N 1
ATOM 784 C CA . ARG A 1 96 ? 22.671 5.852 -38.708 1.00 58.34 96 ARG A CA 1
ATOM 785 C C . ARG A 1 96 ? 22.904 7.354 -38.796 1.00 58.34 96 ARG A C 1
ATOM 787 O O . ARG A 1 96 ? 22.747 8.021 -37.752 1.00 58.34 96 ARG A O 1
#

Sequence (96 aa):
MTKQHHDQPPEMSSVEHQWGEQPDDHFGYASEDERRAKRGLEDWEMVEQMSEHESNLSAWLRTAVGATMVGIVVFIMLAYGVYYFLMHFGSHFFNR

Organism: NCBI:txid2528639